Protein AF-A0A822B155-F1 (afdb_monomer_lite)

Secondary structure (DSSP, 8-state):
-EEE-SSS-EEE---TTEESTTS-EEPPTTTT-TT-TTSEEEE---SS-SSSEEEEETTTTEEESBTTBS-EE-TT----SS--SEEE-TT-TTEEEEEETTEEEEEEPSTT-EEETTTTEEE---TTSTTSS--------

Organism: NCBI:txid392032

Foldseek 3Di:
DKDAPDPPRIQDDADDQFDDRPSPHGHALCNVPQQDPPKDKDQCDAPQAPGRIKIQDDNNQWIGPYPPPPTDGQQLQDPDPDRDQKAQDPRDQQWIWGDDRSHTDIGGHDHQWGQDPVVRHTHHPDPPPPPDDDPDDDDDD

Radius of gyration: 19.87 Å; chains: 1; bounding box: 61×47×43 Å

Sequence (141 aa):
QCYQTGKTAYKCTCNGAWTGERCETQLSSCATNPCGPGNICQTLKTGDYKQDYVCVCNENQSYGPSCGQNTVPNPCLTTTTIPEPYHPFEFSAQAFIQCNGDFLYVQPCAPGLIWNKNEQVCDRLETTSYEGVYASNEQKL

Structure (mmCIF, N/CA/C/O backbone):
data_AF-A0A822B155-F1
#
_entry.id   AF-A0A822B155-F1
#
loop_
_atom_site.group_PDB
_atom_site.id
_atom_site.type_symbol
_atom_site.label_atom_id
_atom_site.label_alt_id
_atom_site.label_comp_id
_atom_site.label_asym_id
_atom_site.label_entity_id
_atom_site.label_seq_id
_atom_site.pdbx_PDB_ins_code
_atom_site.Cartn_x
_atom_site.Cartn_y
_atom_site.Cartn_z
_atom_site.occupancy
_atom_site.B_iso_or_equiv
_atom_site.auth_seq_id
_atom_site.auth_comp_id
_atom_site.auth_asym_id
_atom_site.auth_atom_id
_atom_site.pdbx_PDB_model_num
ATOM 1 N N . GLN A 1 1 ? -25.036 5.999 15.756 1.00 76.88 1 GLN A N 1
ATOM 2 C CA . GLN A 1 1 ? -26.005 6.194 16.858 1.00 76.88 1 GLN A CA 1
ATOM 3 C C . GLN A 1 1 ? -26.756 4.901 17.149 1.00 76.88 1 GLN A C 1
ATOM 5 O O . GLN A 1 1 ? -27.160 4.224 16.214 1.00 76.88 1 GLN A O 1
ATOM 10 N N . CYS A 1 2 ? -26.956 4.573 18.425 1.00 83.00 2 CYS A N 1
ATOM 11 C CA . CYS A 1 2 ? -27.684 3.380 18.863 1.00 83.00 2 CYS A CA 1
ATOM 12 C C . CYS A 1 2 ? -29.000 3.765 19.537 1.00 83.00 2 CYS A C 1
ATOM 14 O O . CYS A 1 2 ? -29.023 4.714 20.316 1.00 83.00 2 CYS A O 1
ATOM 16 N N . TYR A 1 3 ? -30.074 3.031 19.259 1.00 86.62 3 TYR A N 1
ATOM 17 C CA . TYR A 1 3 ? -31.391 3.230 19.862 1.00 86.62 3 TYR A CA 1
ATOM 18 C C . TYR A 1 3 ? -32.003 1.891 20.289 1.00 86.62 3 TYR A C 1
ATOM 20 O O . TYR A 1 3 ? -31.781 0.859 19.657 1.00 86.62 3 TYR A O 1
ATOM 28 N N . GLN A 1 4 ? -32.762 1.887 21.385 1.00 88.62 4 GLN A N 1
ATOM 29 C CA . GLN A 1 4 ? -33.461 0.687 21.853 1.00 88.62 4 GLN A CA 1
ATOM 30 C C . GLN A 1 4 ? -34.632 0.340 20.925 1.00 88.62 4 GLN A C 1
ATOM 32 O O . GLN A 1 4 ? -35.410 1.210 20.541 1.00 88.62 4 GLN A O 1
ATOM 37 N N . THR A 1 5 ? -34.769 -0.941 20.589 1.00 85.06 5 THR A N 1
ATOM 38 C CA . THR A 1 5 ? -35.876 -1.503 19.794 1.00 85.06 5 THR A CA 1
ATOM 39 C C . THR A 1 5 ? -36.789 -2.415 20.622 1.00 85.06 5 THR A C 1
ATOM 41 O O . THR A 1 5 ? -37.834 -2.838 20.135 1.00 85.06 5 THR A O 1
ATOM 44 N N . GLY A 1 6 ? -36.442 -2.696 21.885 1.00 85.94 6 GLY A N 1
ATOM 45 C CA . GLY A 1 6 ? -37.261 -3.463 22.828 1.00 85.94 6 GLY A CA 1
ATOM 46 C C . GLY A 1 6 ? -36.690 -3.465 24.252 1.00 85.94 6 GLY A C 1
ATOM 47 O O . GLY A 1 6 ? -35.654 -2.859 24.513 1.00 85.94 6 GLY A O 1
ATOM 48 N N . LYS A 1 7 ? -37.345 -4.184 25.180 1.00 80.00 7 LYS A N 1
ATOM 49 C CA . LYS A 1 7 ? -36.963 -4.262 26.613 1.00 80.00 7 LYS A CA 1
ATOM 50 C C . LYS A 1 7 ? -35.515 -4.720 26.848 1.00 80.00 7 LYS A C 1
ATOM 52 O O . LYS A 1 7 ? -34.910 -4.330 27.839 1.00 80.00 7 LYS A O 1
ATOM 57 N N . THR A 1 8 ? -34.978 -5.529 25.938 1.00 80.44 8 THR A N 1
ATOM 58 C CA . THR A 1 8 ? -33.592 -6.030 25.948 1.00 80.44 8 THR A CA 1
ATOM 59 C C . THR A 1 8 ? -32.907 -5.910 24.581 1.00 80.44 8 THR A C 1
ATOM 61 O O . THR A 1 8 ? -31.779 -6.364 24.426 1.00 80.44 8 THR A O 1
ATOM 64 N N . ALA A 1 9 ? -33.570 -5.308 23.587 1.00 80.50 9 ALA A N 1
ATOM 65 C CA . ALA A 1 9 ? -33.080 -5.218 22.215 1.00 80.50 9 ALA A CA 1
ATOM 66 C C . ALA A 1 9 ? -32.691 -3.776 21.869 1.00 80.50 9 ALA A C 1
ATOM 68 O O . ALA A 1 9 ? -33.396 -2.825 22.220 1.00 80.50 9 ALA A O 1
ATOM 69 N N . TYR A 1 10 ? -31.577 -3.616 21.162 1.00 83.81 10 TYR A N 1
ATOM 70 C CA . TYR A 1 10 ? -31.097 -2.338 20.652 1.00 83.81 10 TYR A CA 1
ATOM 71 C C . TYR A 1 10 ? -30.623 -2.503 19.209 1.00 83.81 10 TYR A C 1
ATOM 73 O O . TYR A 1 10 ? -30.298 -3.602 18.766 1.00 83.81 10 TYR A O 1
ATOM 81 N N . LYS A 1 11 ? -30.624 -1.407 18.454 1.00 84.88 11 LYS A N 1
ATOM 82 C CA . LYS A 1 11 ? -30.126 -1.353 17.084 1.00 84.88 11 LYS A CA 1
ATOM 83 C C . LYS A 1 11 ? -29.239 -0.132 16.921 1.00 84.88 11 LYS A C 1
ATOM 85 O O . LYS A 1 11 ? -29.586 0.960 17.368 1.00 84.88 11 LYS A O 1
ATOM 90 N N . CYS A 1 12 ? -28.101 -0.319 16.268 1.00 87.00 12 CYS A N 1
ATOM 91 C CA . CYS A 1 12 ? -27.173 0.756 15.965 1.00 87.00 12 CYS A CA 1
ATOM 92 C C . CYS A 1 12 ? -27.161 1.061 14.470 1.00 87.00 12 CYS A C 1
ATOM 94 O O . CYS A 1 12 ? -27.095 0.168 13.631 1.00 87.00 12 CYS A O 1
ATOM 96 N N . THR A 1 13 ? -27.228 2.347 14.147 1.00 86.25 13 THR A N 1
ATOM 97 C CA . THR A 1 13 ? -26.915 2.886 12.827 1.00 86.25 13 THR A CA 1
ATOM 98 C C . THR A 1 13 ? -25.520 3.478 12.914 1.00 86.25 13 THR A C 1
ATOM 100 O O . THR A 1 13 ? -25.323 4.484 13.598 1.00 86.25 13 THR A O 1
ATOM 103 N N . CYS A 1 14 ? -24.537 2.852 12.281 1.00 83.44 14 CYS A N 1
ATOM 104 C CA . CYS A 1 14 ? -23.162 3.332 12.337 1.00 83.44 14 CYS A CA 1
ATOM 105 C C . CYS A 1 14 ? -22.934 4.500 11.385 1.00 83.44 14 CYS A C 1
ATOM 107 O O . CYS A 1 14 ? -23.537 4.587 10.318 1.00 83.44 14 CYS A O 1
ATOM 109 N N . ASN A 1 15 ? -22.095 5.438 11.817 1.00 75.62 15 ASN A N 1
ATOM 110 C CA . ASN A 1 15 ? -21.773 6.616 11.029 1.00 75.62 15 ASN A CA 1
ATOM 111 C C . ASN A 1 15 ? -20.625 6.259 10.080 1.00 75.62 15 ASN A C 1
ATOM 113 O O . ASN A 1 15 ? -19.619 5.736 10.552 1.00 75.62 15 ASN A O 1
ATOM 117 N N . GLY A 1 16 ? -20.745 6.615 8.797 1.00 75.88 16 GLY A N 1
ATOM 118 C CA . GLY A 1 16 ? -19.655 6.636 7.811 1.00 75.88 16 GLY A CA 1
ATOM 119 C C . GLY A 1 16 ? -18.682 5.457 7.895 1.00 75.88 16 GLY A C 1
ATOM 120 O O . GLY A 1 16 ? -18.965 4.396 7.361 1.00 75.88 16 GLY A O 1
ATOM 121 N N . ALA A 1 17 ? -17.543 5.672 8.560 1.00 77.38 17 ALA A N 1
ATOM 122 C CA . ALA A 1 17 ? -16.406 4.757 8.655 1.00 77.38 17 ALA A CA 1
ATOM 123 C C . ALA A 1 17 ? -16.450 3.775 9.851 1.00 77.38 17 ALA A C 1
ATOM 125 O O . ALA A 1 17 ? -15.395 3.381 10.337 1.00 77.38 17 ALA A O 1
ATOM 126 N N . TRP A 1 18 ? -17.626 3.389 10.357 1.00 81.50 18 TRP A N 1
ATOM 127 C CA . TRP A 1 18 ? -17.758 2.453 11.487 1.00 81.50 18 TRP A CA 1
ATOM 128 C C . TRP A 1 18 ? -18.790 1.353 11.206 1.00 81.50 18 TRP A C 1
ATOM 130 O O . TRP A 1 18 ? -19.769 1.570 10.498 1.00 81.50 18 TRP A O 1
ATOM 140 N N . THR A 1 19 ? -18.578 0.173 11.782 1.00 81.50 19 THR A N 1
ATOM 141 C CA . THR A 1 19 ? -19.399 -1.040 11.676 1.00 81.50 19 THR A CA 1
ATOM 142 C C . THR A 1 19 ? -19.349 -1.839 12.989 1.00 81.50 19 THR A C 1
ATOM 144 O O . THR A 1 19 ? -18.669 -1.443 13.936 1.00 81.50 19 THR A O 1
ATOM 147 N N . GLY A 1 20 ? -20.074 -2.953 13.069 1.00 79.56 20 GLY A N 1
ATOM 148 C CA . GLY A 1 20 ? -20.255 -3.744 14.293 1.00 79.56 20 GLY A CA 1
ATOM 149 C C . GLY A 1 20 ? -21.595 -3.470 14.976 1.00 79.56 20 GLY A C 1
ATOM 150 O O . GLY A 1 20 ? -22.299 -2.515 14.640 1.00 79.56 20 GLY A O 1
ATOM 151 N N . GLU A 1 21 ? -21.969 -4.323 15.930 1.00 83.31 21 GLU A N 1
ATOM 152 C CA . GLU A 1 21 ? -23.279 -4.260 16.598 1.00 83.31 21 GLU A CA 1
ATOM 153 C C . GLU A 1 21 ? -23.464 -2.946 17.366 1.00 83.31 21 GLU A C 1
ATOM 155 O O . GLU A 1 21 ? -24.580 -2.446 17.489 1.00 83.31 21 GLU A O 1
ATOM 160 N N . ARG A 1 22 ? -22.359 -2.357 17.836 1.00 84.81 22 ARG A N 1
ATOM 161 C CA . ARG A 1 22 ? -22.285 -1.106 18.597 1.00 84.81 22 ARG A CA 1
ATOM 162 C C . ARG A 1 22 ? -21.457 -0.032 17.888 1.00 84.81 22 ARG A C 1
ATOM 164 O O . ARG A 1 22 ? -21.162 0.993 18.501 1.00 84.81 22 ARG A O 1
ATOM 171 N N . CYS A 1 23 ? -21.141 -0.221 16.606 1.00 84.19 23 CYS A N 1
ATOM 172 C CA . CYS A 1 23 ? -20.275 0.666 15.823 1.00 84.19 23 CYS A CA 1
ATOM 173 C C . CYS A 1 23 ? -18.852 0.792 16.385 1.00 84.19 23 CYS A C 1
ATOM 175 O O . CYS A 1 23 ? -18.248 1.858 16.335 1.00 84.19 23 CYS A O 1
ATOM 177 N N . GLU A 1 24 ? -18.344 -0.292 16.956 1.00 84.88 24 GLU A N 1
ATOM 178 C CA . GLU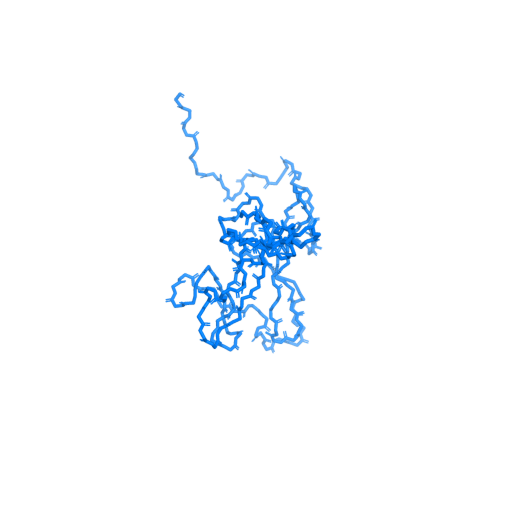 A 1 24 ? -17.044 -0.401 17.609 1.00 84.88 24 GLU A CA 1
ATOM 179 C C . GLU A 1 24 ? -15.897 -0.700 16.637 1.00 84.88 24 GLU A C 1
ATOM 181 O O . GLU A 1 24 ? -14.732 -0.517 16.982 1.00 84.88 24 GLU A O 1
ATOM 186 N N . THR A 1 25 ? -16.211 -1.158 15.425 1.00 79.75 25 THR A N 1
ATOM 187 C CA . THR A 1 25 ? -15.220 -1.550 14.421 1.00 79.75 25 THR A CA 1
ATOM 188 C C . THR A 1 25 ? -15.073 -0.443 13.388 1.00 79.75 25 THR A C 1
ATOM 190 O O . THR A 1 25 ? -16.044 -0.091 12.725 1.00 79.75 25 THR A O 1
ATOM 193 N N . GLN A 1 26 ? -13.874 0.105 13.205 1.00 78.75 26 GLN A N 1
ATOM 194 C CA . GLN A 1 26 ? -13.632 1.062 12.126 1.00 78.75 26 GLN A CA 1
ATOM 195 C C . GLN A 1 26 ? -13.648 0.328 10.776 1.00 78.75 26 GLN A C 1
ATOM 197 O O . GLN A 1 26 ? -13.023 -0.722 10.621 1.00 78.75 26 GLN A O 1
ATOM 202 N N . LEU A 1 27 ? -14.378 0.856 9.797 1.00 81.00 27 LEU A N 1
ATOM 203 C CA . LEU A 1 27 ? -14.344 0.339 8.436 1.00 81.00 27 LEU A CA 1
ATOM 204 C C . LEU A 1 27 ? -12.958 0.579 7.841 1.00 81.00 27 LEU A C 1
ATOM 206 O O . LEU A 1 27 ? -12.395 1.665 7.973 1.00 81.00 27 LEU A O 1
ATOM 210 N N . SER A 1 28 ? -12.439 -0.437 7.151 1.00 83.81 28 SER A N 1
ATOM 211 C CA . SER A 1 28 ? -11.267 -0.269 6.296 1.00 83.81 28 SER A CA 1
ATOM 212 C C . SER A 1 28 ? -11.531 0.852 5.294 1.00 83.81 28 SER A C 1
ATOM 214 O O . SER A 1 28 ? -12.620 0.955 4.727 1.00 83.81 28 SER A O 1
ATOM 216 N N . SER A 1 29 ? -10.507 1.647 5.014 1.00 88.12 29 SER A N 1
ATOM 217 C CA . SER A 1 29 ? -10.531 2.676 3.972 1.00 88.12 29 SER A CA 1
ATOM 218 C C . SER A 1 29 ? -10.823 2.102 2.579 1.00 88.12 29 SER A C 1
ATOM 220 O O . SER A 1 29 ? -11.261 2.823 1.689 1.00 88.12 29 SER A O 1
ATOM 222 N N . CYS A 1 30 ? -10.658 0.787 2.405 1.00 92.75 30 CYS A N 1
ATOM 223 C CA . CYS A 1 30 ? -11.015 0.050 1.199 1.00 92.75 30 CYS A CA 1
ATOM 224 C C . CYS A 1 30 ? -12.444 -0.516 1.192 1.00 92.75 30 CYS A C 1
ATOM 226 O O . CYS A 1 30 ? -12.816 -1.167 0.218 1.00 92.75 30 CYS A O 1
ATOM 228 N N . ALA A 1 31 ? -13.266 -0.287 2.224 1.00 89.38 31 ALA A N 1
ATOM 229 C CA . ALA A 1 31 ? -14.590 -0.908 2.353 1.00 89.38 31 ALA A CA 1
ATOM 230 C C . ALA A 1 31 ? -15.535 -0.610 1.175 1.00 89.38 31 ALA A C 1
ATOM 232 O O . ALA A 1 31 ? -16.354 -1.451 0.815 1.00 89.38 31 ALA A O 1
ATOM 233 N N . THR A 1 32 ? -15.416 0.567 0.558 1.00 88.31 32 THR A N 1
ATOM 234 C CA . THR A 1 32 ? -16.201 0.971 -0.621 1.00 88.31 32 THR A CA 1
ATOM 235 C C . THR A 1 32 ? -15.446 0.809 -1.941 1.00 88.31 32 THR A C 1
ATOM 237 O O . THR A 1 32 ? -15.976 1.179 -2.984 1.00 88.31 32 THR A O 1
ATOM 240 N N . ASN A 1 33 ? -14.223 0.273 -1.904 1.00 91.19 33 ASN A N 1
ATOM 241 C CA . ASN A 1 33 ? -13.269 0.241 -3.010 1.00 91.19 33 ASN A CA 1
ATOM 242 C C . ASN A 1 33 ? -13.151 1.593 -3.759 1.00 91.19 33 ASN A C 1
ATOM 244 O O . ASN A 1 33 ? -13.621 1.723 -4.894 1.00 91.19 33 ASN A O 1
ATOM 248 N N . PRO A 1 34 ? -12.498 2.607 -3.158 1.00 93.00 34 PRO A N 1
ATOM 249 C CA . PRO A 1 34 ? -12.322 3.929 -3.773 1.00 93.00 34 PRO A CA 1
ATOM 250 C C . PRO A 1 34 ? -11.528 3.906 -5.092 1.00 93.00 34 PRO A C 1
ATOM 252 O O . PRO A 1 34 ? -11.600 4.854 -5.868 1.00 93.00 34 PRO A O 1
ATOM 255 N N . CYS A 1 35 ? -10.811 2.817 -5.379 1.00 95.25 35 CYS A N 1
ATOM 256 C CA . CYS A 1 35 ? -10.054 2.626 -6.617 1.00 95.25 35 CYS A CA 1
ATOM 257 C C . CYS A 1 35 ? -10.942 2.341 -7.837 1.00 95.25 35 CYS A C 1
ATOM 259 O O . CYS A 1 35 ? -10.460 2.338 -8.973 1.00 95.25 35 CYS A O 1
ATOM 261 N N . GLY A 1 36 ? -12.237 2.114 -7.612 1.00 93.69 36 GLY A N 1
ATOM 262 C CA . GLY A 1 36 ? -13.199 1.797 -8.653 1.00 93.69 36 GLY A CA 1
ATOM 263 C C . GLY A 1 36 ? -13.184 0.320 -9.066 1.00 93.69 36 GLY A C 1
ATOM 264 O O . GLY A 1 36 ? -12.327 -0.464 -8.646 1.00 93.69 36 GLY A O 1
ATOM 265 N N . PRO A 1 37 ? -14.170 -0.088 -9.880 1.00 92.06 37 PRO A N 1
ATOM 266 C CA . PRO A 1 37 ? -14.314 -1.470 -10.318 1.00 92.06 37 PRO A CA 1
ATOM 267 C C . PRO A 1 37 ? -13.103 -1.926 -11.141 1.00 92.06 37 PRO A C 1
ATOM 269 O O . PRO A 1 37 ? -12.586 -1.175 -11.963 1.00 92.06 37 PRO A O 1
ATOM 272 N N . GLY A 1 38 ? -12.666 -3.169 -10.924 1.00 91.31 38 GLY A N 1
ATOM 273 C CA . GLY A 1 38 ? -11.523 -3.764 -11.630 1.00 91.31 38 GLY A CA 1
ATOM 274 C C . GLY A 1 38 ? -10.145 -3.394 -11.069 1.00 91.31 38 GLY A C 1
ATOM 275 O O . GLY A 1 38 ? -9.161 -4.017 -11.453 1.00 91.31 38 GLY A O 1
ATOM 276 N N . ASN A 1 39 ? -10.065 -2.447 -10.129 1.00 96.38 39 ASN A N 1
ATOM 277 C CA . ASN A 1 39 ? -8.828 -2.102 -9.428 1.00 96.38 39 ASN A CA 1
ATOM 278 C C . ASN A 1 39 ? -8.830 -2.655 -7.999 1.00 96.38 39 ASN A C 1
ATOM 280 O O . ASN A 1 39 ? -9.883 -2.869 -7.389 1.00 96.38 39 ASN A O 1
ATOM 284 N N . ILE A 1 40 ? -7.633 -2.870 -7.460 1.00 96.31 40 ILE A N 1
ATOM 285 C CA . ILE A 1 40 ? -7.417 -3.424 -6.125 1.00 96.31 40 ILE A CA 1
ATOM 286 C C . ILE A 1 40 ? -7.126 -2.272 -5.163 1.00 96.31 40 ILE A C 1
ATOM 288 O O . ILE A 1 40 ? -6.279 -1.428 -5.434 1.00 96.31 40 ILE A O 1
ATOM 292 N N . CYS A 1 41 ? -7.798 -2.258 -4.016 1.00 96.81 41 CYS A N 1
ATOM 293 C CA . CYS A 1 41 ? -7.504 -1.333 -2.926 1.00 96.81 41 CYS A CA 1
ATOM 294 C C . CYS A 1 41 ? -6.727 -2.058 -1.825 1.00 96.81 41 CYS A C 1
ATOM 296 O O . CYS A 1 41 ? -7.174 -3.096 -1.333 1.00 96.81 41 CYS A O 1
ATOM 298 N N . GLN A 1 42 ? -5.587 -1.503 -1.418 1.00 96.56 42 GLN A N 1
ATOM 299 C CA . GLN A 1 42 ? -4.804 -1.962 -0.272 1.00 96.56 42 GLN A CA 1
ATOM 300 C C . GLN A 1 42 ? -4.895 -0.913 0.842 1.00 96.56 42 GLN A C 1
ATOM 302 O O . GLN A 1 42 ? -4.668 0.270 0.605 1.00 96.56 42 GLN A O 1
ATOM 307 N N . THR A 1 43 ? -5.255 -1.324 2.062 1.00 95.12 43 THR A N 1
ATOM 308 C CA . THR A 1 43 ? -5.264 -0.405 3.216 1.00 95.12 43 THR A CA 1
ATOM 309 C C . THR A 1 43 ? -3.827 -0.054 3.584 1.00 95.12 43 THR A C 1
ATOM 311 O O . THR A 1 43 ? -3.001 -0.951 3.725 1.00 95.12 43 THR A O 1
ATOM 314 N N . LEU A 1 44 ? -3.537 1.232 3.771 1.00 95.50 44 LEU A N 1
ATOM 315 C CA . LEU A 1 44 ? -2.198 1.720 4.084 1.00 95.50 44 LEU A CA 1
ATOM 316 C C . LEU A 1 44 ? -2.311 2.927 5.000 1.00 95.50 44 LEU A C 1
ATOM 318 O O . LEU A 1 44 ? -2.836 3.945 4.578 1.00 95.50 44 LEU A O 1
ATOM 322 N N . LYS A 1 45 ? -1.796 2.837 6.224 1.00 94.06 45 LYS A N 1
ATOM 323 C CA . LYS A 1 45 ? -1.818 3.956 7.166 1.00 94.06 45 LYS A CA 1
ATOM 324 C C . LYS A 1 45 ? -0.401 4.327 7.567 1.00 94.06 45 LYS A C 1
ATOM 326 O O . LYS A 1 45 ? 0.260 3.550 8.251 1.00 94.06 45 LYS A O 1
ATOM 331 N N . THR A 1 46 ? 0.035 5.514 7.167 1.00 93.88 46 THR A N 1
ATOM 332 C CA . THR A 1 46 ? 1.325 6.092 7.557 1.00 93.88 46 THR A CA 1
ATOM 333 C C . THR A 1 46 ? 1.133 7.519 8.068 1.00 93.88 46 THR A C 1
ATOM 335 O O . THR A 1 46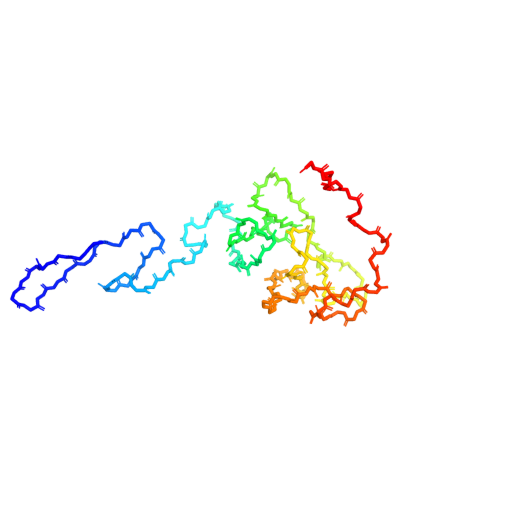 ? 0.049 8.088 7.959 1.00 93.88 46 THR A O 1
ATOM 338 N N . GLY A 1 47 ? 2.159 8.095 8.693 1.00 91.31 47 GLY A N 1
ATOM 339 C CA . GLY A 1 47 ? 2.107 9.464 9.209 1.00 91.31 47 GLY A CA 1
ATOM 340 C C . GLY A 1 47 ? 2.341 10.543 8.149 1.00 91.31 47 GLY A C 1
ATOM 341 O O . GLY A 1 47 ? 1.972 11.693 8.364 1.00 91.31 47 GLY A O 1
ATOM 342 N N . ASP A 1 48 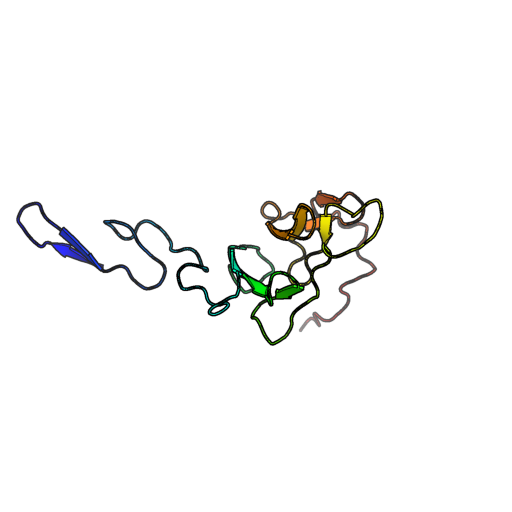? 2.956 10.188 7.022 1.00 92.56 48 ASP A N 1
ATOM 343 C CA . ASP A 1 48 ? 3.357 11.098 5.941 1.00 92.56 48 ASP A CA 1
ATOM 344 C C . ASP A 1 48 ? 2.489 10.976 4.675 1.00 92.56 48 ASP A C 1
ATOM 346 O O . ASP A 1 48 ? 2.597 11.808 3.773 1.00 92.56 48 ASP A O 1
ATOM 350 N N . TYR A 1 49 ? 1.584 9.994 4.615 1.00 93.56 49 TYR A N 1
ATOM 351 C CA . TYR A 1 49 ? 0.637 9.820 3.518 1.00 93.56 49 TYR A CA 1
ATOM 352 C C . TYR A 1 49 ? -0.755 10.315 3.904 1.00 93.56 49 TYR A C 1
ATOM 354 O O . TYR A 1 49 ? -1.307 9.947 4.934 1.00 93.56 49 TYR A O 1
ATOM 362 N N . LYS A 1 50 ? -1.358 11.156 3.055 1.00 90.94 50 LYS A N 1
ATOM 363 C CA . LYS A 1 50 ? -2.658 11.790 3.350 1.00 90.94 50 LYS A CA 1
ATOM 364 C C . LYS A 1 50 ? -3.852 10.836 3.302 1.00 90.94 50 LYS A C 1
ATOM 366 O O . LYS A 1 50 ? -4.931 11.209 3.755 1.00 90.94 50 LYS A O 1
ATOM 371 N N . GLN A 1 51 ? -3.699 9.678 2.670 1.00 91.62 51 GLN A N 1
ATOM 372 C CA . GLN A 1 51 ? -4.766 8.698 2.509 1.00 91.62 51 GLN A CA 1
ATOM 373 C C . GLN A 1 51 ? -4.472 7.469 3.356 1.00 91.62 51 GLN A C 1
ATOM 375 O O . GLN A 1 51 ? -3.320 7.155 3.623 1.00 91.62 51 GLN A O 1
ATOM 380 N N . ASP A 1 52 ? -5.532 6.747 3.704 1.00 93.75 52 ASP A N 1
ATOM 381 C CA . ASP A 1 52 ? -5.434 5.514 4.485 1.00 93.75 52 ASP A CA 1
ATOM 382 C C . ASP A 1 52 ? -5.521 4.250 3.590 1.00 93.75 52 ASP A C 1
ATOM 384 O O . ASP A 1 52 ? -5.870 3.155 4.046 1.00 93.75 52 ASP A O 1
ATOM 388 N N . TYR A 1 53 ? -5.276 4.403 2.285 1.00 95.69 53 TYR A N 1
ATOM 389 C CA . TYR A 1 53 ? -5.274 3.334 1.287 1.00 95.69 53 TYR A CA 1
ATOM 390 C C . TYR A 1 53 ? -4.453 3.721 0.056 1.00 95.69 53 TYR A C 1
ATOM 392 O O . TYR A 1 53 ? -4.263 4.899 -0.232 1.00 95.69 53 TYR A O 1
ATOM 400 N N . VAL A 1 54 ? -4.044 2.718 -0.712 1.00 97.06 54 VAL A N 1
ATOM 401 C CA . VAL A 1 54 ? -3.412 2.857 -2.024 1.00 97.06 54 VAL A CA 1
ATOM 402 C C . VAL A 1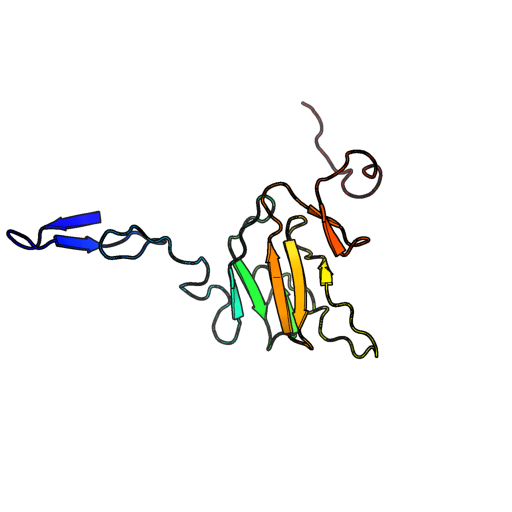 54 ? -4.114 1.951 -3.031 1.00 97.06 54 VAL A C 1
ATOM 404 O O . VAL A 1 54 ? -4.588 0.864 -2.694 1.00 97.06 54 VAL A O 1
ATOM 407 N N . CYS A 1 55 ? -4.196 2.405 -4.275 1.00 97.56 55 CYS A N 1
ATOM 408 C CA . CYS A 1 55 ? -4.763 1.648 -5.376 1.00 97.56 55 CYS A CA 1
ATOM 409 C C . CYS A 1 55 ? -3.681 0.915 -6.155 1.00 97.56 55 CYS A C 1
ATOM 411 O O . CYS A 1 55 ? -2.657 1.501 -6.491 1.00 97.56 55 CYS A O 1
ATOM 413 N N . VAL A 1 56 ? -3.951 -0.339 -6.498 1.00 97.50 56 VAL A N 1
ATOM 414 C CA . VAL A 1 56 ? -3.229 -1.121 -7.499 1.00 97.50 56 VAL A CA 1
ATOM 415 C C . VAL A 1 56 ? -4.132 -1.233 -8.722 1.00 97.50 56 VAL A C 1
ATOM 417 O O . VAL A 1 56 ? -5.273 -1.695 -8.645 1.00 97.50 56 VAL A O 1
ATOM 420 N N . CYS A 1 57 ? -3.630 -0.733 -9.841 1.00 97.31 57 CYS A N 1
ATOM 421 C CA . CYS A 1 57 ? -4.403 -0.367 -11.014 1.00 97.31 57 CYS A CA 1
ATOM 422 C C . CYS A 1 57 ? -4.041 -1.236 -12.216 1.00 97.31 57 CYS A C 1
ATOM 424 O O . CYS A 1 57 ? -2.931 -1.768 -12.293 1.00 97.31 57 CYS A O 1
ATOM 426 N N . ASN A 1 58 ? -4.966 -1.315 -13.178 1.00 94.94 58 ASN A N 1
ATOM 427 C CA . ASN A 1 58 ? -4.740 -1.913 -14.499 1.00 94.94 58 ASN A CA 1
ATOM 428 C C . ASN A 1 58 ? -4.104 -3.308 -14.404 1.00 94.94 58 ASN A C 1
ATOM 430 O O . ASN A 1 58 ? -3.001 -3.516 -14.896 1.00 94.94 58 ASN A O 1
ATOM 434 N N . GLU A 1 59 ? -4.756 -4.236 -13.698 1.00 93.88 59 GLU A N 1
ATOM 435 C CA . GLU A 1 59 ? -4.245 -5.608 -13.529 1.00 93.88 59 GLU A CA 1
ATOM 436 C C . GLU A 1 59 ? -2.823 -5.648 -12.943 1.00 93.88 59 GLU A C 1
ATOM 438 O O . GLU A 1 59 ? -1.958 -6.392 -13.399 1.00 93.88 59 GLU A O 1
ATOM 443 N N . ASN A 1 60 ? -2.580 -4.837 -11.905 1.00 94.44 60 ASN A N 1
ATOM 444 C CA . ASN A 1 60 ? -1.306 -4.798 -11.182 1.00 94.44 60 ASN A CA 1
ATOM 445 C C . ASN A 1 60 ? -0.128 -4.254 -12.025 1.00 94.44 60 ASN A C 1
ATOM 447 O O . ASN A 1 60 ? 1.036 -4.515 -11.741 1.00 94.44 60 ASN A O 1
ATOM 451 N N . GLN A 1 61 ? -0.411 -3.418 -13.026 1.00 95.44 61 GLN A N 1
ATOM 452 C CA . GLN A 1 61 ? 0.617 -2.728 -13.816 1.00 95.44 61 GLN A CA 1
ATOM 453 C C . GLN A 1 61 ? 1.104 -1.421 -13.201 1.00 95.44 61 GLN A C 1
ATOM 455 O O . GLN A 1 61 ? 2.207 -0.966 -13.506 1.00 95.44 61 GLN A O 1
ATOM 460 N N . SER A 1 62 ? 0.300 -0.792 -12.353 1.00 96.69 62 SER A N 1
ATOM 461 C CA . SER A 1 62 ? 0.670 0.450 -11.684 1.00 96.69 62 SER A CA 1
ATOM 462 C C . SER A 1 62 ? 0.006 0.564 -10.320 1.00 96.69 62 SER A C 1
ATOM 464 O O . SER A 1 62 ? -0.907 -0.190 -9.990 1.00 96.69 62 SER A O 1
ATOM 466 N N . TYR A 1 63 ? 0.467 1.508 -9.511 1.00 97.62 63 TYR A N 1
ATOM 467 C CA . TYR A 1 63 ? -0.137 1.835 -8.228 1.00 97.62 63 TYR A CA 1
ATOM 468 C C . TYR A 1 63 ? -0.194 3.344 -8.016 1.00 97.62 63 TYR A C 1
ATOM 470 O O . TYR A 1 63 ? 0.526 4.106 -8.659 1.00 97.62 63 TYR A O 1
ATOM 478 N N . GLY A 1 64 ? -1.052 3.802 -7.112 1.00 96.62 64 GLY A N 1
ATOM 479 C CA . GLY A 1 64 ? -1.157 5.222 -6.812 1.00 96.62 64 GLY A CA 1
ATOM 480 C C . GLY A 1 64 ? -2.302 5.590 -5.875 1.00 96.62 64 GLY A C 1
ATOM 481 O O . GLY A 1 64 ? -3.043 4.720 -5.419 1.00 96.62 64 GLY A O 1
ATOM 482 N N . PRO A 1 65 ? -2.465 6.892 -5.593 1.00 95.19 65 PRO A N 1
ATOM 483 C CA . PRO A 1 65 ? -3.565 7.418 -4.787 1.00 95.19 65 PRO A CA 1
ATOM 484 C C . PRO A 1 65 ? -4.947 7.189 -5.411 1.00 95.19 65 PRO A C 1
ATOM 486 O O . PRO A 1 65 ? -5.934 7.086 -4.690 1.00 95.19 65 PRO A O 1
ATOM 489 N N . SER A 1 66 ? -5.029 7.140 -6.738 1.00 94.00 66 SER A N 1
ATOM 490 C CA . SER A 1 66 ? -6.234 6.816 -7.495 1.00 94.00 66 SER A CA 1
ATOM 491 C C . SER A 1 66 ? -5.838 6.281 -8.871 1.00 94.00 66 SER A C 1
ATOM 493 O O . SER A 1 66 ? -4.797 6.645 -9.416 1.00 94.00 66 SER A O 1
AT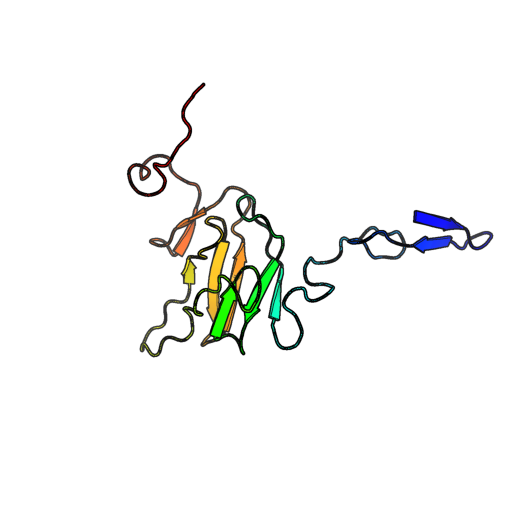OM 495 N N . CYS A 1 67 ? -6.647 5.395 -9.451 1.00 94.56 67 CYS A N 1
ATOM 496 C CA . CYS A 1 67 ? -6.361 4.879 -10.788 1.00 94.56 67 CYS A CA 1
ATOM 497 C C . CYS A 1 67 ? -6.726 5.913 -11.863 1.00 94.56 67 CYS A C 1
ATOM 499 O O . CYS A 1 67 ? -7.786 6.534 -11.808 1.00 94.56 67 CYS A O 1
ATOM 501 N N . GLY A 1 68 ? -5.838 6.095 -12.846 1.00 87.19 68 GLY A N 1
ATOM 502 C CA . GLY A 1 68 ? -6.027 7.010 -13.977 1.00 87.19 68 GLY A CA 1
ATOM 503 C C . GLY A 1 68 ? -5.334 8.370 -13.846 1.00 87.19 68 GLY A C 1
ATOM 504 O O . GLY A 1 68 ? -5.231 9.071 -14.849 1.00 87.19 68 GLY A O 1
ATOM 505 N N . GLN A 1 69 ? -4.826 8.740 -12.665 1.00 86.38 69 GLN A N 1
ATOM 506 C CA . GLN A 1 69 ? -4.030 9.955 -12.434 1.00 86.38 69 GLN A CA 1
ATOM 507 C C . GLN A 1 69 ? -2.932 9.676 -11.399 1.00 86.38 69 GLN A C 1
ATOM 509 O O . GLN A 1 69 ? -3.186 9.003 -10.407 1.00 86.38 69 GLN A O 1
ATOM 514 N N . ASN A 1 70 ? -1.730 10.231 -11.591 1.00 89.19 70 ASN A N 1
ATOM 515 C CA . ASN A 1 70 ? -0.616 10.130 -10.633 1.00 89.19 70 ASN A CA 1
ATOM 516 C C . ASN A 1 70 ? -0.262 8.688 -10.224 1.00 89.19 70 ASN A C 1
ATOM 518 O O . ASN A 1 70 ? -0.010 8.419 -9.053 1.00 89.19 70 ASN A O 1
ATOM 522 N N . THR A 1 71 ? -0.263 7.755 -11.179 1.00 96.06 71 THR A N 1
ATOM 523 C CA . THR A 1 71 ? 0.142 6.365 -10.935 1.00 96.06 71 THR A CA 1
ATOM 524 C C . THR A 1 71 ? 1.618 6.153 -11.247 1.00 96.06 71 THR A C 1
ATOM 526 O O . THR A 1 71 ? 2.131 6.708 -12.218 1.00 96.06 71 THR A O 1
ATOM 529 N N . VAL A 1 72 ? 2.263 5.275 -10.491 1.00 96.56 72 VAL A N 1
ATOM 530 C CA . VAL A 1 72 ? 3.638 4.816 -10.702 1.00 96.56 72 VAL A CA 1
ATOM 531 C C . VAL A 1 72 ? 3.603 3.375 -11.225 1.00 96.56 72 VAL A C 1
ATOM 533 O O . VAL A 1 72 ? 2.783 2.591 -10.740 1.00 96.56 72 VAL A O 1
ATOM 536 N N . PRO A 1 73 ? 4.427 3.000 -12.223 1.00 96.50 73 PRO A N 1
ATOM 537 C CA . PRO A 1 73 ? 4.503 1.623 -12.706 1.00 96.50 73 PRO A CA 1
ATOM 538 C C . PRO A 1 73 ? 4.854 0.640 -11.590 1.00 96.50 73 PRO A C 1
ATOM 540 O O . PRO A 1 73 ? 5.635 0.958 -10.697 1.00 96.50 73 PRO A O 1
ATOM 543 N N . ASN A 1 74 ? 4.298 -0.565 -11.656 1.00 95.50 74 ASN A N 1
ATOM 544 C CA . ASN A 1 74 ? 4.616 -1.624 -10.715 1.00 95.50 74 ASN A CA 1
ATOM 545 C C . ASN A 1 74 ? 6.095 -2.048 -10.875 1.00 95.50 74 ASN A C 1
ATOM 547 O O . ASN A 1 74 ? 6.449 -2.596 -11.925 1.00 95.50 74 ASN A O 1
ATOM 551 N N . PRO A 1 75 ? 6.950 -1.851 -9.850 1.00 94.69 75 PRO A N 1
ATOM 552 C CA . PRO A 1 75 ? 8.360 -2.226 -9.918 1.00 94.69 75 PRO A CA 1
ATOM 553 C C . PRO A 1 75 ? 8.581 -3.747 -9.909 1.00 94.69 75 PRO A C 1
ATOM 555 O O . PRO A 1 75 ? 9.661 -4.197 -10.272 1.00 94.69 75 PRO A O 1
ATOM 558 N N . CYS A 1 76 ? 7.569 -4.545 -9.556 1.00 94.56 76 CYS A N 1
ATOM 559 C CA . CYS A 1 76 ? 7.648 -6.003 -9.509 1.00 94.56 76 CYS A CA 1
ATOM 560 C C . CYS A 1 76 ? 7.580 -6.674 -10.895 1.00 94.56 76 CYS A C 1
ATOM 562 O O . CYS A 1 76 ? 7.893 -7.852 -10.998 1.00 94.56 76 CYS A O 1
ATOM 564 N N . LEU A 1 77 ? 7.224 -5.955 -11.971 1.00 92.56 77 LEU A N 1
ATOM 565 C CA . LEU A 1 77 ? 7.069 -6.522 -13.328 1.00 92.56 77 LEU A CA 1
ATOM 566 C C . LEU A 1 77 ? 8.390 -6.708 -14.102 1.00 92.56 77 LEU A C 1
ATOM 568 O O . LEU A 1 77 ? 8.402 -6.738 -15.336 1.00 92.56 77 LEU A O 1
ATOM 572 N N . THR A 1 78 ? 9.533 -6.755 -13.417 1.00 82.31 78 THR A N 1
ATOM 573 C CA . THR A 1 78 ? 10.839 -6.817 -14.091 1.00 82.31 78 THR A CA 1
ATOM 574 C C . THR A 1 78 ? 11.164 -8.229 -14.575 1.00 82.31 78 THR A C 1
ATOM 576 O O . THR A 1 78 ? 10.898 -9.220 -13.906 1.00 82.31 78 THR A O 1
ATOM 579 N N . THR A 1 79 ? 11.791 -8.331 -15.749 1.00 71.88 79 THR A N 1
ATOM 580 C CA . THR A 1 79 ? 12.184 -9.610 -16.368 1.00 71.88 79 THR A CA 1
ATOM 581 C C . THR A 1 79 ? 13.611 -10.040 -16.008 1.00 71.88 79 THR A C 1
ATOM 583 O O . THR A 1 79 ? 14.223 -10.843 -16.717 1.00 71.88 79 THR A O 1
ATOM 586 N N . THR A 1 80 ? 14.189 -9.487 -14.937 1.00 75.88 80 THR A N 1
ATOM 587 C CA . THR A 1 80 ? 15.557 -9.818 -14.524 1.00 75.88 80 THR A CA 1
ATOM 588 C C . THR A 1 80 ? 15.610 -11.207 -13.888 1.00 75.88 80 THR A C 1
ATOM 590 O O . THR A 1 80 ? 14.657 -11.691 -13.286 1.00 75.88 80 THR A O 1
ATOM 593 N N . THR A 1 81 ? 16.759 -11.875 -14.005 1.00 73.81 81 THR A N 1
ATOM 594 C CA . THR A 1 81 ? 16.966 -13.226 -13.454 1.00 73.81 81 THR A CA 1
ATOM 595 C C . THR A 1 81 ? 16.989 -13.265 -11.922 1.00 73.81 81 THR A C 1
ATOM 597 O O . THR A 1 81 ? 16.939 -14.348 -11.345 1.00 73.81 81 THR A O 1
ATOM 600 N N . ILE A 1 82 ? 17.096 -12.101 -11.269 1.00 76.50 82 ILE A N 1
ATOM 601 C CA . ILE A 1 82 ? 17.028 -11.917 -9.815 1.00 76.50 82 ILE A CA 1
ATOM 602 C C . ILE A 1 82 ? 16.203 -10.642 -9.560 1.00 76.50 82 ILE A C 1
ATOM 604 O O . ILE A 1 82 ? 16.775 -9.549 -9.550 1.00 76.50 82 ILE A O 1
ATOM 608 N N . PRO A 1 83 ? 14.870 -10.740 -9.432 1.00 78.50 83 PRO A N 1
ATOM 609 C CA . PRO A 1 83 ? 14.043 -9.588 -9.095 1.00 78.50 83 PRO A CA 1
ATOM 610 C C . PRO A 1 83 ? 14.310 -9.162 -7.645 1.00 78.50 83 PRO A C 1
ATOM 612 O O . PRO A 1 83 ? 14.382 -10.003 -6.745 1.00 78.50 83 PRO A O 1
ATOM 615 N N . GLU A 1 84 ? 14.488 -7.858 -7.412 1.00 86.94 84 GLU A N 1
ATOM 616 C CA . GLU A 1 84 ? 14.595 -7.329 -6.049 1.00 86.94 84 GLU A CA 1
ATOM 617 C C . GLU A 1 84 ? 13.264 -7.562 -5.306 1.00 86.94 84 GLU A C 1
ATOM 619 O O . GLU A 1 84 ? 12.201 -7.261 -5.845 1.00 86.94 84 GLU A O 1
ATOM 624 N N . PRO A 1 85 ? 13.283 -8.100 -4.074 1.00 92.06 85 PRO A N 1
ATOM 625 C CA . PRO A 1 85 ? 12.052 -8.424 -3.353 1.00 92.06 85 PRO A CA 1
ATOM 626 C C . PRO A 1 85 ? 11.376 -7.201 -2.722 1.00 92.06 85 PRO A C 1
ATOM 628 O O . PRO A 1 85 ? 10.201 -7.281 -2.358 1.00 92.06 85 PRO A O 1
ATOM 631 N N . TYR A 1 86 ? 12.102 -6.088 -2.570 1.00 95.56 86 TYR A N 1
ATOM 632 C CA . TYR A 1 86 ? 11.611 -4.882 -1.916 1.00 95.56 86 TYR A CA 1
ATOM 633 C C . TYR A 1 86 ? 11.990 -3.615 -2.680 1.00 95.56 86 TYR A C 1
ATOM 635 O O . TYR A 1 86 ? 13.141 -3.442 -3.080 1.00 95.56 86 TYR A O 1
ATOM 643 N N . HIS A 1 87 ? 11.040 -2.689 -2.800 1.00 95.19 87 HIS A N 1
ATOM 644 C CA . HIS A 1 87 ? 11.215 -1.405 -3.479 1.00 95.19 87 HIS A CA 1
ATOM 645 C C . HIS A 1 87 ? 10.691 -0.243 -2.626 1.00 95.19 87 HIS A C 1
ATOM 647 O O . HIS A 1 87 ? 9.800 -0.438 -1.796 1.00 95.19 87 HIS A O 1
ATOM 653 N N . PRO A 1 88 ? 11.214 0.981 -2.813 1.00 95.75 88 PRO A N 1
ATOM 654 C CA . PRO A 1 88 ? 10.656 2.162 -2.164 1.00 95.75 88 PRO A CA 1
ATOM 655 C C . PRO A 1 88 ? 9.222 2.429 -2.633 1.00 95.75 88 PRO A C 1
ATOM 657 O O . PRO A 1 88 ? 8.863 2.150 -3.778 1.00 95.75 88 PRO A O 1
ATOM 660 N N . PHE A 1 89 ? 8.409 3.006 -1.752 1.00 96.31 89 PHE A N 1
ATOM 661 C CA . PHE A 1 89 ? 7.074 3.470 -2.097 1.00 96.31 89 PHE A CA 1
ATOM 662 C C . PHE A 1 89 ? 7.071 4.988 -2.321 1.00 96.31 89 PHE A C 1
ATOM 664 O O . PHE A 1 89 ? 7.289 5.771 -1.405 1.00 96.31 89 PHE A O 1
ATOM 671 N N . GLU A 1 90 ? 6.783 5.410 -3.552 1.00 95.62 90 GLU A N 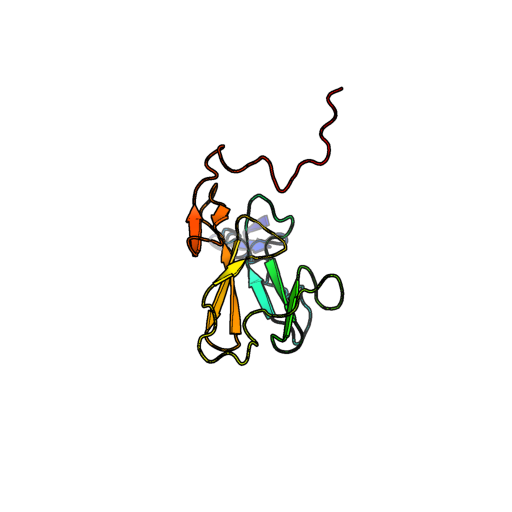1
ATOM 672 C CA . GLU A 1 90 ? 6.903 6.815 -3.990 1.00 95.62 90 GLU A CA 1
ATOM 673 C C . GLU A 1 90 ? 6.045 7.827 -3.207 1.00 95.62 90 GLU A C 1
ATOM 675 O O . GLU A 1 90 ? 6.361 9.014 -3.187 1.00 95.62 90 GLU A O 1
ATOM 680 N N . PHE A 1 91 ? 4.953 7.398 -2.567 1.00 94.50 91 PHE A N 1
ATOM 681 C CA . PHE A 1 91 ? 4.025 8.321 -1.898 1.00 94.50 91 PHE A CA 1
ATOM 682 C C . PHE A 1 91 ? 4.187 8.385 -0.374 1.00 94.50 91 PHE A C 1
ATOM 684 O O . PHE A 1 91 ? 3.485 9.165 0.270 1.00 94.50 91 PHE A O 1
ATOM 691 N N . SER A 1 92 ? 5.070 7.571 0.208 1.00 94.94 92 SER A N 1
ATOM 692 C CA . SER A 1 92 ? 5.363 7.578 1.642 1.00 94.94 92 SER A CA 1
ATOM 693 C C . SER A 1 92 ? 6.726 6.965 1.910 1.00 94.94 92 SER A C 1
ATOM 695 O O . SER A 1 92 ? 6.992 5.819 1.555 1.00 94.94 92 SER A O 1
ATOM 697 N N . ALA A 1 93 ? 7.564 7.718 2.615 1.00 95.38 93 ALA A N 1
ATOM 698 C CA . ALA A 1 93 ? 8.842 7.232 3.105 1.00 95.38 93 ALA A CA 1
ATOM 699 C C . ALA A 1 93 ? 8.648 6.232 4.262 1.00 95.38 93 ALA A C 1
ATOM 701 O O . ALA A 1 93 ? 9.522 5.420 4.539 1.00 95.38 93 ALA A O 1
ATOM 702 N N . GLN A 1 94 ? 7.491 6.254 4.923 1.00 96.06 94 GLN A N 1
ATOM 703 C CA . GLN A 1 94 ? 7.103 5.317 5.982 1.00 96.06 94 GLN A CA 1
ATOM 704 C C . GLN A 1 94 ? 6.413 4.053 5.441 1.00 96.06 94 GLN A C 1
ATOM 706 O O . GLN A 1 94 ? 5.695 3.376 6.178 1.00 96.06 94 GLN A O 1
ATOM 711 N N . ALA A 1 95 ? 6.595 3.728 4.163 1.00 97.06 95 ALA A N 1
ATOM 712 C CA . ALA A 1 95 ? 6.107 2.502 3.553 1.00 97.06 95 ALA A CA 1
ATOM 713 C C . ALA A 1 95 ? 7.083 1.993 2.489 1.00 97.06 95 ALA A C 1
ATOM 715 O O . ALA A 1 95 ? 7.962 2.709 2.008 1.00 97.06 95 ALA A O 1
ATOM 716 N N . PHE A 1 96 ? 6.909 0.734 2.111 1.00 97.50 96 PHE A N 1
ATOM 717 C CA . PHE A 1 96 ? 7.687 0.074 1.073 1.00 97.50 96 PHE A CA 1
ATOM 718 C C . PHE A 1 96 ? 6.813 -0.896 0.286 1.00 97.50 96 PHE A C 1
ATOM 720 O O . PHE A 1 96 ? 5.700 -1.231 0.691 1.00 97.50 96 PHE A O 1
ATOM 727 N N . ILE A 1 97 ? 7.311 -1.337 -0.860 1.00 97.94 97 ILE A N 1
ATOM 728 C CA . ILE A 1 97 ? 6.675 -2.349 -1.696 1.00 97.94 97 ILE A CA 1
ATOM 729 C C . ILE A 1 97 ? 7.405 -3.665 -1.477 1.00 97.94 97 ILE A C 1
ATOM 731 O O . ILE A 1 97 ? 8.626 -3.717 -1.585 1.00 97.94 97 ILE A O 1
ATOM 735 N N . GLN A 1 98 ? 6.654 -4.725 -1.211 1.00 97.12 98 GLN A N 1
ATOM 736 C CA . GLN A 1 98 ? 7.117 -6.104 -1.238 1.00 97.12 98 GLN A CA 1
ATOM 737 C C . GLN A 1 98 ? 6.583 -6.788 -2.498 1.00 97.12 98 GLN A C 1
ATOM 739 O O . GLN A 1 98 ? 5.379 -6.751 -2.760 1.00 97.12 98 GLN A O 1
ATOM 744 N N . CYS A 1 99 ? 7.468 -7.432 -3.252 1.00 95.12 99 CYS A N 1
ATOM 745 C CA . CYS A 1 99 ? 7.105 -8.195 -4.440 1.00 95.12 99 CYS A CA 1
ATOM 746 C C . CYS A 1 99 ? 6.959 -9.685 -4.121 1.00 95.12 99 CYS A C 1
ATOM 748 O O . CYS A 1 99 ? 7.779 -10.272 -3.412 1.00 95.12 99 CYS A O 1
ATOM 750 N N . ASN A 1 100 ? 5.933 -10.316 -4.690 1.00 93.19 100 ASN A N 1
ATOM 751 C CA . ASN A 1 100 ? 5.798 -11.771 -4.747 1.00 93.19 100 ASN A CA 1
ATOM 752 C C . ASN A 1 100 ? 5.522 -12.185 -6.198 1.00 93.19 100 ASN A C 1
ATOM 754 O O . ASN A 1 100 ? 4.374 -12.188 -6.652 1.00 93.19 100 ASN A O 1
ATOM 758 N N . GLY A 1 101 ? 6.596 -12.464 -6.941 1.00 90.56 101 GLY A N 1
ATOM 759 C CA . GLY A 1 101 ? 6.546 -12.499 -8.403 1.00 90.56 101 GLY A CA 1
ATOM 760 C C . GLY A 1 101 ? 6.175 -11.119 -8.947 1.00 90.56 101 GLY A C 1
ATOM 761 O O . GLY A 1 101 ? 6.691 -10.112 -8.471 1.00 90.56 101 GLY A O 1
ATOM 762 N N . ASP A 1 102 ? 5.222 -11.079 -9.874 1.00 90.88 102 ASP A N 1
ATOM 763 C CA . ASP A 1 102 ? 4.729 -9.836 -10.474 1.00 90.88 102 ASP A CA 1
ATOM 764 C C . ASP A 1 102 ? 3.844 -9.011 -9.525 1.00 90.88 102 ASP A C 1
ATOM 766 O O . ASP A 1 102 ? 3.602 -7.829 -9.766 1.00 90.88 102 ASP A O 1
ATOM 770 N N . PHE A 1 103 ? 3.333 -9.606 -8.444 1.00 93.19 103 PHE A N 1
ATOM 771 C CA . PHE A 1 103 ? 2.376 -8.959 -7.547 1.00 93.19 103 PHE A CA 1
ATOM 772 C C . PHE A 1 103 ? 3.056 -8.012 -6.563 1.00 93.19 103 PHE A C 1
ATOM 774 O O . PHE A 1 103 ? 3.994 -8.404 -5.866 1.00 93.19 103 PHE A O 1
ATOM 781 N N . LEU A 1 104 ? 2.523 -6.790 -6.468 1.00 95.50 104 LEU A N 1
ATOM 782 C CA . LEU A 1 104 ? 3.006 -5.760 -5.554 1.00 95.50 104 LEU A CA 1
ATOM 783 C C . LEU A 1 104 ? 2.124 -5.652 -4.306 1.00 95.50 104 LEU A C 1
ATOM 785 O O . LEU A 1 104 ? 0.890 -5.619 -4.380 1.00 95.50 104 LEU A O 1
ATOM 789 N N . TYR A 1 105 ? 2.763 -5.521 -3.149 1.00 96.69 105 TYR A N 1
ATOM 790 C CA . TYR A 1 105 ? 2.096 -5.321 -1.867 1.00 96.69 105 TYR A CA 1
ATOM 791 C C . TYR A 1 105 ? 2.729 -4.142 -1.145 1.00 96.69 105 TYR A C 1
ATOM 793 O O . TYR A 1 105 ? 3.912 -4.178 -0.819 1.00 96.69 105 TYR A O 1
ATOM 801 N N . VAL A 1 106 ? 1.949 -3.100 -0.869 1.00 97.62 106 VAL A N 1
ATOM 802 C CA . VAL A 1 106 ? 2.431 -1.942 -0.116 1.00 97.62 106 VAL A CA 1
ATOM 803 C C . VAL A 1 106 ? 2.315 -2.235 1.376 1.00 97.62 106 VAL A C 1
ATOM 805 O O . VAL A 1 106 ? 1.244 -2.590 1.866 1.00 97.62 106 VAL A O 1
ATOM 808 N N . GLN A 1 107 ? 3.426 -2.110 2.093 1.00 97.44 107 GLN A N 1
ATOM 809 C CA . GLN A 1 107 ? 3.537 -2.397 3.518 1.00 97.44 107 GLN A CA 1
ATOM 810 C C . GLN A 1 107 ? 3.940 -1.127 4.276 1.00 97.44 107 GLN A C 1
ATOM 812 O O . GLN A 1 107 ? 4.903 -0.465 3.882 1.00 97.44 107 GLN A O 1
ATOM 817 N N . PRO A 1 108 ? 3.235 -0.767 5.363 1.00 97.12 108 PRO A N 1
ATOM 818 C CA . PRO A 1 108 ? 3.665 0.322 6.220 1.00 97.12 108 PRO A CA 1
ATOM 819 C C . PRO A 1 108 ? 4.872 -0.110 7.056 1.00 97.12 108 PRO A C 1
ATOM 821 O O . PRO A 1 108 ? 4.956 -1.240 7.542 1.00 97.12 108 PRO A O 1
ATOM 824 N N . CYS A 1 109 ? 5.775 0.827 7.297 1.00 96.62 109 CYS A N 1
ATOM 825 C CA . CYS A 1 109 ? 6.745 0.712 8.367 1.00 96.62 109 CYS A CA 1
ATOM 826 C C . CYS A 1 109 ? 6.050 0.832 9.733 1.00 96.62 109 CYS A C 1
ATOM 828 O O . CYS A 1 109 ? 4.963 1.405 9.865 1.00 96.62 109 CYS A O 1
ATOM 830 N N . ALA A 1 110 ? 6.693 0.315 10.785 1.00 94.44 110 ALA A N 1
ATOM 831 C CA . ALA A 1 110 ? 6.226 0.586 12.141 1.00 94.44 110 ALA A CA 1
ATOM 832 C C . ALA A 1 110 ? 6.249 2.107 12.418 1.00 94.44 110 ALA A C 1
ATOM 834 O O . ALA A 1 110 ? 7.089 2.815 11.853 1.00 94.44 110 ALA A O 1
ATOM 835 N N . PRO A 1 111 ? 5.359 2.632 13.286 1.00 91.88 111 PRO A N 1
ATOM 836 C CA . PRO A 1 111 ? 5.264 4.068 13.529 1.00 91.88 111 PRO A CA 1
ATOM 837 C C . PRO A 1 111 ? 6.613 4.706 13.891 1.00 91.88 111 PRO A C 1
ATOM 839 O O . PRO A 1 111 ? 7.285 4.271 14.826 1.00 91.88 111 PRO A O 1
ATOM 842 N N . GLY A 1 112 ? 6.989 5.757 13.157 1.00 89.25 112 GLY A N 1
ATOM 843 C CA . GLY A 1 112 ? 8.244 6.492 13.351 1.00 89.25 112 GLY A CA 1
ATOM 844 C C . GLY A 1 112 ? 9.468 5.903 12.641 1.00 89.25 112 GLY A C 1
ATOM 845 O O . GLY A 1 112 ? 10.556 6.456 12.791 1.00 89.25 112 GLY A O 1
ATOM 846 N N . LEU A 1 113 ? 9.312 4.816 11.880 1.00 93.69 113 LEU A N 1
ATOM 847 C CA . LEU A 1 113 ? 10.363 4.268 11.020 1.00 93.69 113 LEU A CA 1
ATOM 848 C C . LEU A 1 113 ? 10.167 4.705 9.565 1.00 93.69 113 LEU A C 1
ATOM 850 O O . LEU A 1 113 ? 9.047 4.968 9.125 1.00 93.69 113 LEU A O 1
ATOM 854 N N . ILE A 1 114 ? 11.267 4.748 8.822 1.00 94.31 114 ILE A N 1
ATOM 855 C CA . ILE A 1 114 ? 11.339 5.113 7.409 1.00 94.31 114 ILE A CA 1
ATOM 856 C C . ILE A 1 114 ? 12.039 3.993 6.644 1.00 94.31 114 ILE A C 1
ATOM 858 O O . ILE A 1 114 ? 12.959 3.355 7.152 1.00 94.31 114 ILE A O 1
ATOM 862 N N . TRP A 1 115 ? 11.595 3.739 5.419 1.00 95.62 115 TRP A N 1
ATOM 863 C CA . TRP A 1 115 ? 12.197 2.747 4.544 1.00 95.62 115 TRP A CA 1
ATOM 864 C C . TRP A 1 115 ? 13.630 3.130 4.153 1.00 95.62 115 TRP A C 1
ATOM 866 O O . TRP A 1 115 ? 13.869 4.145 3.496 1.00 95.62 115 TRP A O 1
ATOM 876 N N . ASN A 1 116 ? 14.587 2.277 4.508 1.00 92.81 116 ASN A N 1
ATOM 877 C CA . ASN A 1 116 ? 15.971 2.345 4.069 1.00 92.81 116 ASN A CA 1
ATOM 878 C C . ASN A 1 116 ? 16.162 1.418 2.860 1.00 92.81 116 ASN A C 1
ATOM 880 O O . ASN A 1 116 ? 16.242 0.198 2.994 1.00 92.81 116 ASN A O 1
ATOM 884 N N . LYS A 1 117 ? 16.283 2.005 1.663 1.00 89.69 117 LYS A N 1
ATOM 885 C CA . LYS A 1 117 ? 16.499 1.256 0.414 1.00 89.69 117 LYS A CA 1
ATOM 886 C C . LYS A 1 117 ? 17.809 0.456 0.407 1.00 89.69 117 LYS A C 1
ATOM 888 O O . LYS A 1 117 ? 17.845 -0.605 -0.205 1.00 89.69 117 LYS A O 1
ATOM 893 N N . ASN A 1 118 ? 18.869 0.959 1.041 1.00 89.75 118 ASN A N 1
ATOM 894 C CA . ASN A 1 118 ? 20.189 0.319 0.995 1.00 89.75 118 ASN A CA 1
ATOM 895 C C . ASN A 1 118 ? 20.220 -0.963 1.827 1.00 89.75 118 ASN A C 1
ATOM 897 O O . ASN A 1 118 ? 20.856 -1.937 1.441 1.00 89.75 118 ASN A O 1
ATOM 901 N N . GLU A 1 119 ? 19.521 -0.951 2.959 1.00 91.56 119 GLU A N 1
ATOM 902 C CA . GLU A 1 119 ? 19.459 -2.087 3.877 1.00 91.56 119 GLU A CA 1
ATOM 903 C C . GLU A 1 119 ? 18.201 -2.945 3.681 1.00 91.56 119 GLU A C 1
ATOM 905 O O . GLU A 1 119 ? 18.106 -4.025 4.255 1.00 91.56 119 GLU A O 1
ATOM 910 N N . GLN A 1 120 ? 17.252 -2.489 2.854 1.00 92.44 120 GLN A N 1
ATOM 911 C CA . GLN A 1 120 ? 15.942 -3.112 2.632 1.00 92.44 120 GLN A CA 1
ATOM 912 C C . GLN A 1 120 ? 15.170 -3.374 3.936 1.00 92.44 120 GLN A C 1
ATOM 914 O O . GLN A 1 120 ? 14.518 -4.407 4.104 1.00 92.44 120 GLN A O 1
ATOM 919 N N . VAL A 1 121 ? 15.236 -2.421 4.867 1.00 93.38 121 VAL A N 1
ATOM 920 C CA . VAL A 1 121 ? 14.544 -2.469 6.162 1.00 93.38 121 VAL A CA 1
ATOM 921 C C . VAL A 1 121 ? 13.906 -1.123 6.485 1.00 93.38 121 VAL A C 1
ATOM 923 O O . VAL A 1 121 ? 14.326 -0.083 5.983 1.00 93.38 121 VAL A O 1
ATOM 926 N N . CYS A 1 122 ? 12.897 -1.125 7.353 1.00 94.88 122 CYS A N 1
ATOM 927 C CA . CYS A 1 122 ? 12.434 0.104 7.990 1.00 94.88 122 CYS A CA 1
ATOM 928 C C . CYS A 1 122 ? 13.340 0.407 9.186 1.00 94.88 122 CYS A C 1
ATOM 930 O O . CYS A 1 122 ? 13.371 -0.377 10.135 1.00 94.88 122 CYS A O 1
ATOM 932 N N . ASP A 1 123 ? 14.024 1.544 9.160 1.00 92.88 123 ASP A N 1
ATOM 933 C CA . ASP A 1 123 ? 14.897 1.993 10.244 1.00 92.88 123 ASP A CA 1
ATOM 934 C C . ASP A 1 123 ? 14.510 3.406 10.701 1.00 92.88 123 ASP A C 1
ATOM 936 O O . ASP A 1 123 ? 13.718 4.109 10.067 1.00 92.88 123 ASP A O 1
ATOM 940 N N . ARG A 1 124 ? 15.014 3.832 11.855 1.00 89.62 124 ARG A N 1
ATOM 941 C CA . ARG A 1 124 ? 14.901 5.221 12.287 1.00 89.62 124 ARG A CA 1
ATOM 942 C C . ARG A 1 124 ? 15.785 6.078 11.392 1.00 89.62 124 ARG A C 1
ATOM 944 O O . ARG A 1 124 ? 16.887 5.685 11.032 1.00 89.62 124 ARG A O 1
ATOM 951 N N . LEU A 1 125 ? 15.327 7.287 11.083 1.00 76.19 125 LEU A N 1
ATOM 952 C CA . LEU A 1 125 ? 16.211 8.282 10.492 1.00 76.19 125 LEU A CA 1
ATOM 953 C C . LEU A 1 125 ? 17.332 8.608 11.486 1.00 76.19 125 LEU A C 1
ATOM 955 O O . LEU A 1 125 ? 17.123 9.378 12.426 1.00 76.19 125 LEU A O 1
ATOM 959 N N . GLU A 1 126 ? 18.524 8.052 11.286 1.00 60.06 126 GLU A N 1
ATOM 960 C CA . GLU A 1 126 ? 19.721 8.640 11.869 1.00 60.06 126 GLU A CA 1
ATOM 961 C C . GLU A 1 126 ? 19.972 9.982 11.172 1.00 60.06 126 GLU A C 1
ATOM 963 O O . GLU A 1 126 ? 20.004 10.089 9.945 1.00 60.06 126 GLU A O 1
ATOM 968 N N . THR A 1 127 ? 20.117 11.042 11.962 1.00 50.41 127 THR A N 1
ATOM 969 C CA . THR A 1 127 ? 20.271 12.443 11.540 1.00 50.41 127 THR A CA 1
ATOM 970 C C . THR A 1 127 ? 21.575 12.738 10.772 1.00 50.41 127 THR A C 1
ATOM 972 O O . THR A 1 127 ? 22.040 13.873 10.769 1.00 50.41 127 THR A O 1
ATOM 975 N N . THR A 1 128 ? 22.211 11.744 10.150 1.00 43.25 128 THR A N 1
ATOM 976 C CA . THR A 1 128 ? 23.588 11.805 9.629 1.00 43.25 128 THR A CA 1
ATOM 977 C C . THR A 1 128 ? 23.711 11.637 8.111 1.00 43.25 128 THR A C 1
ATOM 979 O O . THR A 1 128 ? 24.800 11.836 7.584 1.00 43.25 128 THR A O 1
ATOM 982 N N . SER A 1 129 ? 22.629 11.360 7.371 1.00 44.50 129 SER A N 1
ATOM 983 C CA . SER A 1 129 ? 22.647 11.247 5.893 1.00 44.50 129 SER A CA 1
ATOM 984 C C . SER A 1 129 ? 21.868 12.356 5.155 1.00 44.50 129 SER A C 1
ATOM 986 O O . SER A 1 129 ? 21.670 12.302 3.942 1.00 44.50 129 SER A O 1
ATOM 988 N N . TYR A 1 130 ? 21.450 13.399 5.881 1.00 48.12 130 TYR A N 1
ATOM 989 C CA . TYR A 1 130 ? 20.454 14.399 5.470 1.00 48.12 130 TYR A CA 1
ATOM 990 C C . TYR A 1 130 ? 20.998 15.687 4.815 1.00 48.12 130 TYR A C 1
ATOM 992 O O . TYR A 1 130 ? 20.399 16.746 4.971 1.00 48.12 130 TYR A O 1
ATOM 1000 N N . GLU A 1 131 ? 22.076 15.637 4.030 1.00 47.56 131 GLU A N 1
ATOM 1001 C CA . GLU A 1 131 ? 22.410 16.771 3.136 1.00 47.56 131 GLU A CA 1
ATOM 1002 C C . GLU A 1 131 ? 21.818 16.634 1.716 1.00 47.56 131 GLU A C 1
ATOM 1004 O O . GLU A 1 131 ? 22.070 17.477 0.862 1.00 47.56 131 GLU A O 1
ATOM 1009 N N . GLY A 1 132 ? 21.000 15.609 1.432 1.00 45.47 132 GLY A N 1
ATOM 1010 C CA . GLY A 1 132 ? 20.728 15.234 0.036 1.00 45.47 132 GLY A CA 1
ATOM 1011 C C . GLY A 1 132 ? 19.336 15.445 -0.572 1.00 45.47 132 GLY A C 1
ATOM 1012 O O . GLY A 1 132 ? 19.277 15.679 -1.774 1.00 45.47 132 GLY A O 1
ATOM 1013 N N . VAL A 1 133 ? 18.216 15.279 0.153 1.00 49.50 133 VAL A N 1
ATOM 1014 C CA . VAL A 1 133 ? 16.957 14.901 -0.553 1.00 49.50 133 VAL A CA 1
ATOM 1015 C C . VAL A 1 133 ? 15.716 15.759 -0.253 1.00 49.50 133 VAL A C 1
ATOM 1017 O O . VAL A 1 133 ? 14.805 15.775 -1.072 1.00 49.50 133 VAL A O 1
ATOM 1020 N N . TYR A 1 134 ? 15.680 16.573 0.811 1.00 41.72 134 TYR A N 1
ATOM 1021 C CA . TYR A 1 134 ? 14.536 17.476 1.072 1.00 41.72 134 TYR A CA 1
ATOM 1022 C C . TYR A 1 134 ? 14.956 18.861 1.581 1.00 41.72 134 TYR A C 1
ATOM 1024 O O . TYR A 1 134 ? 14.438 19.366 2.573 1.00 41.72 134 TYR A O 1
ATOM 1032 N N . ALA A 1 135 ? 15.889 19.510 0.888 1.00 42.91 135 ALA A N 1
ATOM 1033 C CA . ALA A 1 135 ? 16.061 20.953 1.016 1.00 42.91 135 ALA A CA 1
ATOM 1034 C C . ALA A 1 135 ? 15.048 21.669 0.106 1.00 42.91 135 ALA A C 1
ATOM 1036 O O . ALA A 1 135 ? 15.388 22.124 -0.983 1.00 42.91 135 ALA A O 1
ATOM 1037 N N . SER A 1 136 ? 13.791 21.775 0.541 1.00 40.12 136 SER A N 1
ATOM 1038 C CA . SER A 1 136 ? 12.890 22.798 0.005 1.00 40.12 136 SER A CA 1
ATOM 1039 C C . SER A 1 136 ? 11.882 23.274 1.052 1.00 40.12 136 SER A C 1
ATOM 1041 O O . SER A 1 136 ? 10.829 22.676 1.245 1.00 40.12 136 SER A O 1
ATOM 1043 N N . ASN A 1 137 ? 12.225 24.428 1.628 1.00 41.84 137 ASN A N 1
ATOM 1044 C CA . ASN A 1 137 ? 11.331 25.488 2.097 1.00 41.84 137 ASN A CA 1
ATOM 1045 C C . ASN A 1 137 ? 10.519 25.263 3.382 1.00 41.84 137 ASN A C 1
ATOM 1047 O O . ASN A 1 137 ? 9.308 25.079 3.336 1.00 41.84 137 ASN A O 1
ATOM 1051 N N . GLU A 1 138 ? 11.155 25.549 4.520 1.00 41.69 138 GLU A N 1
ATOM 1052 C CA . GLU A 1 138 ? 10.505 26.325 5.583 1.00 41.69 138 GLU A CA 1
ATOM 1053 C C . GLU A 1 138 ? 11.315 27.607 5.822 1.00 41.69 138 GLU A C 1
ATOM 1055 O O . GLU A 1 138 ? 12.281 27.650 6.586 1.00 41.69 138 GLU A O 1
ATOM 1060 N N . GLN A 1 139 ? 10.942 28.675 5.112 1.00 39.84 139 GLN A N 1
ATOM 1061 C CA . GLN A 1 139 ? 11.312 30.024 5.521 1.00 39.84 139 GLN A CA 1
ATOM 1062 C C . GLN A 1 139 ? 10.564 30.334 6.818 1.00 39.84 139 GLN A C 1
ATOM 1064 O O . GLN A 1 139 ? 9.352 30.529 6.822 1.00 39.84 139 GLN A O 1
ATOM 1069 N N . LYS A 1 140 ? 11.331 30.383 7.910 1.00 41.59 140 LYS A N 1
ATOM 1070 C CA . LYS A 1 140 ? 11.034 31.159 9.116 1.00 41.59 140 LYS A CA 1
ATOM 1071 C C . LYS A 1 140 ? 10.395 32.503 8.741 1.00 41.59 140 LYS A C 1
ATOM 1073 O O . LYS A 1 140 ? 11.051 33.314 8.082 1.00 41.59 140 LYS A O 1
ATOM 1078 N N . LEU A 1 141 ? 9.185 32.749 9.235 1.00 36.81 141 LEU A N 1
ATOM 1079 C CA . LEU A 1 141 ? 8.758 34.079 9.665 1.00 36.81 141 LEU A CA 1
ATOM 1080 C C . LEU A 1 141 ? 8.475 34.024 11.165 1.00 36.81 141 LEU A C 1
ATOM 1082 O O . LEU A 1 141 ? 7.781 33.070 11.581 1.00 36.81 141 LEU A O 1
#

pLDDT: mean 85.21, std 15.87, range [36.81, 97.94]

InterPro domains:
  IPR000742 EGF-like domain [PS00022] (12-23)
  IPR000742 EGF-like domain [PS50026] (1-24)
  IPR002557 Chitin binding domain [PF01607] (93-124)
  IPR002557 Chitin binding domain [SM00494] (74-129)
  IPR036508 Chitin binding domain superfamily [SSF57625] (83-127)